Protein AF-A0AB35B7E0-F1 (afdb_monomer_lite)

Foldseek 3Di:
DWDKDADPCPPNDDRIDIDDDDPDPVRVVCVVPPVVVVVCVVVCVVPPPDDDDDDDDDD

Sequence (59 aa):
MLQRARTDGTGDQPMEIQLFTFESQSALDGYMQDERRLALADERDRVVERTAMMRVTLD

Secondary structure (DSSP, 8-state):
-EEEEE---GGG--SEEEEE--SSHHHHHHHHH-HHHHTTHHHHHHH-S----------

Radius of gyration: 13.15 Å; chains: 1; bounding box: 33×20×28 Å

pLDDT: mean 93.17, std 3.18, range [78.44, 97.38]

Structure (mmCIF, N/CA/C/O backbone):
data_AF-A0AB35B7E0-F1
#
_entry.id   AF-A0AB35B7E0-F1
#
loop_
_atom_site.group_PDB
_atom_site.id
_atom_site.type_symbol
_atom_site.label_atom_id
_atom_site.label_alt_id
_atom_site.label_comp_id
_atom_site.label_asym_id
_atom_site.label_entity_id
_atom_site.label_seq_id
_atom_site.pdbx_PDB_ins_code
_atom_site.Cartn_x
_atom_site.Cartn_y
_atom_site.Cartn_z
_atom_site.occupancy
_atom_site.B_iso_or_equiv
_atom_site.auth_seq_id
_atom_site.auth_comp_id
_atom_site.auth_asym_id
_atom_site.auth_atom_id
_atom_site.pdbx_PDB_model_num
ATOM 1 N N . MET A 1 1 ? -9.006 6.925 5.926 1.00 78.44 1 MET A N 1
ATOM 2 C CA . MET A 1 1 ? -8.294 7.955 5.125 1.00 78.44 1 MET A CA 1
ATOM 3 C C . MET A 1 1 ? -7.465 7.249 4.058 1.00 78.44 1 MET A C 1
ATOM 5 O O . MET A 1 1 ? -6.930 6.190 4.369 1.00 78.44 1 MET A O 1
ATOM 9 N N . LEU A 1 2 ? -7.390 7.793 2.836 1.00 86.81 2 LEU A N 1
ATOM 10 C CA . LEU A 1 2 ? -6.507 7.307 1.767 1.00 86.81 2 LEU A CA 1
ATOM 11 C C . LEU A 1 2 ? -5.509 8.408 1.405 1.00 86.81 2 LEU A C 1
ATOM 13 O O . LEU A 1 2 ? -5.919 9.509 1.041 1.00 86.81 2 LEU A O 1
ATOM 17 N N . GLN A 1 3 ? -4.219 8.096 1.477 1.00 93.62 3 GLN A N 1
ATOM 18 C CA . GLN A 1 3 ? -3.156 8.930 0.922 1.00 93.62 3 GLN A CA 1
ATOM 19 C C . GLN A 1 3 ? -2.450 8.176 -0.195 1.00 93.62 3 GLN A C 1
ATOM 21 O O . GLN A 1 3 ? -2.292 6.956 -0.137 1.00 93.62 3 GLN A O 1
ATOM 26 N N . ARG A 1 4 ? -2.023 8.917 -1.215 1.00 95.31 4 ARG A N 1
ATOM 27 C CA . ARG A 1 4 ? -1.333 8.362 -2.374 1.00 95.31 4 ARG A CA 1
ATOM 28 C C . ARG A 1 4 ? -0.064 9.146 -2.656 1.00 95.31 4 ARG A C 1
ATOM 30 O O . ARG A 1 4 ? -0.106 10.372 -2.727 1.00 95.31 4 ARG A O 1
ATOM 37 N N . ALA A 1 5 ? 1.018 8.417 -2.886 1.00 94.94 5 ALA A N 1
ATOM 38 C CA . ALA A 1 5 ? 2.277 8.931 -3.402 1.00 94.94 5 ALA A CA 1
ATOM 39 C C . ALA A 1 5 ? 2.687 8.134 -4.647 1.00 94.94 5 ALA A C 1
ATOM 41 O O . ALA A 1 5 ? 2.257 6.995 -4.835 1.00 94.94 5 ALA A O 1
ATOM 42 N N . ARG A 1 6 ? 3.503 8.739 -5.510 1.00 96.25 6 ARG A N 1
ATOM 43 C CA . ARG A 1 6 ? 4.064 8.092 -6.700 1.00 96.25 6 ARG A CA 1
ATOM 44 C C . ARG A 1 6 ? 5.562 8.314 -6.749 1.00 96.25 6 ARG A C 1
ATOM 46 O O . ARG A 1 6 ? 6.034 9.362 -6.315 1.00 96.25 6 ARG A O 1
ATOM 53 N N . THR A 1 7 ? 6.265 7.334 -7.294 1.00 95.44 7 THR A N 1
ATOM 54 C CA . THR A 1 7 ? 7.695 7.426 -7.599 1.00 95.44 7 THR A CA 1
ATOM 55 C C . THR A 1 7 ? 7.898 7.249 -9.104 1.00 95.44 7 THR A C 1
ATOM 57 O O . THR A 1 7 ? 6.943 6.990 -9.840 1.00 95.44 7 THR A O 1
ATOM 60 N N . ASP A 1 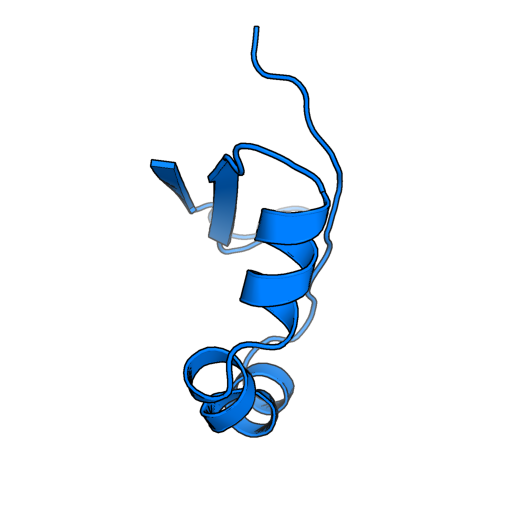8 ? 9.133 7.396 -9.569 1.00 94.75 8 ASP A N 1
ATOM 61 C CA . ASP A 1 8 ? 9.531 7.074 -10.942 1.00 94.75 8 ASP A CA 1
ATOM 62 C C . ASP A 1 8 ? 9.960 5.605 -11.119 1.00 94.75 8 ASP A C 1
ATOM 64 O O . ASP A 1 8 ? 10.289 5.193 -12.229 1.00 94.75 8 ASP A O 1
ATOM 68 N N . GLY A 1 9 ? 9.938 4.806 -10.042 1.00 92.50 9 GLY A N 1
ATOM 69 C CA . GLY A 1 9 ? 10.316 3.388 -10.035 1.00 92.50 9 GLY A CA 1
ATOM 70 C C . GLY A 1 9 ? 11.795 3.105 -10.145 1.00 92.50 9 GLY A C 1
ATOM 71 O O . GLY A 1 9 ? 12.181 1.953 -10.339 1.00 92.50 9 GLY A O 1
ATOM 72 N N . THR A 1 10 ? 12.634 4.130 -10.056 1.00 94.94 10 THR A N 1
ATOM 73 C CA . THR A 1 10 ? 14.076 3.938 -10.113 1.00 94.94 10 THR A CA 1
ATOM 74 C C . THR A 1 10 ? 14.562 3.195 -8.869 1.00 94.94 10 THR A C 1
ATOM 76 O O . THR A 1 10 ? 14.077 3.410 -7.757 1.00 94.94 10 THR A O 1
ATOM 79 N N . GLY A 1 11 ? 15.523 2.284 -9.046 1.00 90.62 11 GLY A N 1
ATOM 80 C CA . GLY A 1 11 ? 16.135 1.555 -7.929 1.00 90.62 11 GLY A CA 1
ATOM 81 C C . GLY A 1 11 ? 15.148 0.709 -7.113 1.00 90.62 11 GLY A C 1
ATOM 82 O O . GLY A 1 11 ? 15.154 0.793 -5.889 1.00 90.62 11 GLY A O 1
ATOM 83 N N . ASP A 1 12 ? 14.294 -0.069 -7.785 1.00 89.12 12 ASP A N 1
ATOM 84 C CA . ASP A 1 12 ? 13.282 -0.968 -7.195 1.00 89.12 12 ASP A CA 1
ATOM 85 C C . ASP A 1 12 ? 12.169 -0.288 -6.381 1.00 89.12 12 ASP A C 1
ATOM 87 O O . ASP A 1 12 ? 11.396 -0.966 -5.687 1.00 89.12 12 ASP A O 1
ATOM 91 N N . GLN A 1 13 ? 12.044 1.036 -6.479 1.00 92.69 13 GLN A N 1
ATOM 92 C CA . GLN A 1 13 ? 10.950 1.765 -5.848 1.00 92.69 13 GLN A CA 1
ATOM 93 C C . GLN A 1 13 ? 9.587 1.373 -6.449 1.00 92.69 13 GLN A C 1
ATOM 95 O O . GLN A 1 13 ? 9.474 1.102 -7.646 1.00 92.69 13 GLN A O 1
ATOM 100 N N . PRO A 1 14 ? 8.511 1.345 -5.645 1.00 94.88 14 PRO A N 1
ATOM 101 C CA . PRO A 1 14 ? 7.169 1.099 -6.159 1.00 94.88 14 PRO A CA 1
ATOM 102 C C . PRO A 1 14 ? 6.658 2.302 -6.960 1.00 94.88 14 PRO A C 1
ATOM 104 O O . PRO A 1 14 ? 6.749 3.437 -6.498 1.00 94.88 14 PRO A O 1
ATOM 107 N N . MET A 1 15 ? 6.025 2.056 -8.110 1.00 95.75 15 MET A N 1
ATOM 108 C CA . MET A 1 15 ? 5.394 3.102 -8.937 1.00 95.75 15 MET A CA 1
ATOM 109 C C . MET A 1 15 ? 4.379 3.951 -8.163 1.00 95.75 15 MET A C 1
ATOM 111 O O . MET A 1 15 ? 4.281 5.165 -8.344 1.00 95.75 15 MET A O 1
ATOM 115 N N . GLU A 1 16 ? 3.613 3.306 -7.287 1.00 95.75 16 GLU A N 1
ATOM 116 C CA . GLU A 1 16 ? 2.585 3.941 -6.477 1.00 95.75 16 GLU A CA 1
ATOM 117 C C . GLU A 1 16 ? 2.611 3.360 -5.061 1.00 95.75 16 GLU A C 1
ATOM 119 O O . GLU A 1 16 ? 2.738 2.151 -4.870 1.00 95.75 16 GLU A O 1
ATOM 124 N N . ILE A 1 17 ? 2.478 4.239 -4.069 1.00 94.94 17 ILE A N 1
ATOM 125 C CA . ILE A 1 17 ? 2.338 3.892 -2.656 1.00 94.94 17 ILE A CA 1
ATOM 126 C C . ILE A 1 17 ? 0.970 4.385 -2.205 1.00 94.94 17 ILE A C 1
ATOM 128 O O . ILE A 1 17 ? 0.620 5.553 -2.397 1.00 94.94 17 ILE A O 1
ATOM 132 N N . GLN A 1 18 ? 0.203 3.493 -1.588 1.00 94.44 18 GLN A N 1
ATOM 133 C CA . GLN A 1 18 ? -1.106 3.799 -1.028 1.00 94.44 18 GLN A CA 1
ATOM 134 C C . GLN A 1 18 ? -1.078 3.541 0.476 1.00 94.44 18 GLN A C 1
ATOM 136 O O . GLN A 1 18 ? -0.755 2.438 0.914 1.00 94.44 18 GLN A O 1
ATOM 141 N N . LEU A 1 19 ? -1.423 4.559 1.261 1.00 94.94 19 LEU A N 1
ATOM 142 C CA . LEU A 1 19 ? -1.561 4.443 2.706 1.00 94.94 19 LEU A CA 1
ATOM 143 C C . LEU A 1 19 ? -3.045 4.441 3.047 1.00 94.94 19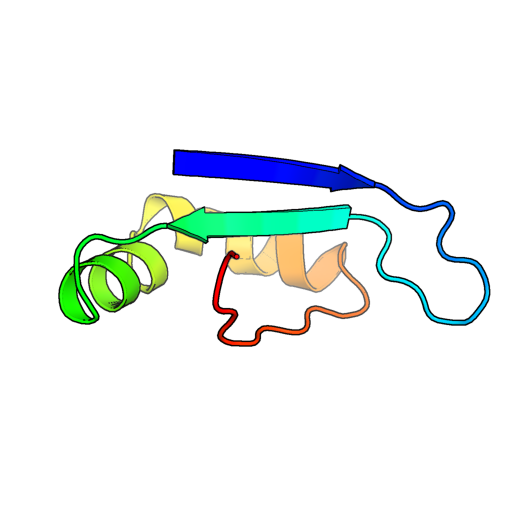 LEU A C 1
ATOM 145 O O . LEU A 1 19 ? -3.768 5.399 2.756 1.00 94.94 19 LEU A O 1
ATOM 149 N N . PHE A 1 20 ? -3.479 3.353 3.672 1.00 93.62 20 PHE A N 1
ATOM 150 C CA . PHE A 1 20 ? -4.840 3.174 4.147 1.00 93.62 20 PHE A CA 1
ATOM 151 C C . PHE A 1 20 ? -4.849 3.162 5.670 1.00 93.62 20 PHE A C 1
ATOM 153 O O . PHE A 1 20 ? -4.169 2.353 6.300 1.00 93.62 20 PHE A O 1
ATOM 160 N N . THR A 1 21 ? -5.665 4.029 6.258 1.00 93.69 21 THR A N 1
ATOM 161 C CA . THR A 1 21 ? -5.959 3.990 7.694 1.00 93.69 21 THR A CA 1
ATOM 162 C C . THR A 1 21 ? -7.286 3.285 7.916 1.00 93.69 21 THR A C 1
ATOM 164 O O . THR A 1 21 ? -8.308 3.729 7.382 1.00 93.69 21 THR A O 1
ATOM 167 N N . PHE A 1 22 ? -7.262 2.239 8.738 1.00 93.50 22 PHE A N 1
ATOM 168 C CA . PHE A 1 22 ? -8.437 1.509 9.203 1.00 93.50 22 PHE A CA 1
ATOM 169 C C . PHE A 1 22 ?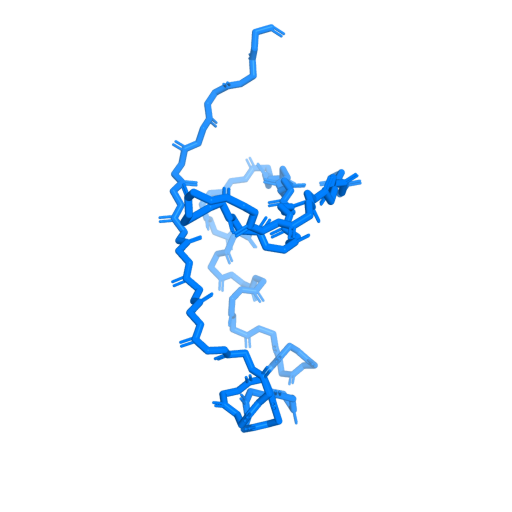 -8.606 1.705 10.707 1.00 93.50 22 PHE A C 1
ATOM 171 O O . PHE A 1 22 ? -7.625 1.767 11.441 1.00 93.50 22 PHE A O 1
ATOM 178 N N . GLU A 1 23 ? -9.854 1.768 11.164 1.00 94.69 23 GLU A N 1
ATOM 179 C CA . GLU A 1 23 ? -10.188 1.937 12.585 1.00 94.69 23 GLU A CA 1
ATOM 180 C C . GLU A 1 23 ? -9.879 0.681 13.416 1.00 94.69 23 GLU A C 1
ATOM 182 O O . GLU A 1 23 ? -9.745 0.748 14.635 1.00 94.69 23 GLU A O 1
ATOM 187 N N . SER A 1 24 ? -9.775 -0.482 12.768 1.00 95.00 24 SER A N 1
ATOM 188 C CA . SER A 1 24 ? -9.463 -1.759 13.410 1.00 95.00 24 SER A CA 1
ATOM 189 C C . SER A 1 24 ? -8.960 -2.791 12.398 1.00 95.00 24 SER A C 1
ATOM 191 O O . SER A 1 24 ? -9.085 -2.611 11.185 1.00 95.00 24 SER A O 1
ATOM 193 N N . GLN A 1 25 ? -8.447 -3.919 12.900 1.00 93.56 25 GLN A N 1
ATOM 194 C CA . GLN A 1 25 ? -8.104 -5.072 12.063 1.00 93.56 25 GLN A CA 1
ATOM 195 C C . GLN A 1 25 ? -9.328 -5.631 11.319 1.00 93.56 25 GLN A C 1
ATOM 197 O O . GLN A 1 25 ? -9.223 -5.933 10.138 1.00 93.56 25 GLN A O 1
ATOM 202 N N . SER A 1 26 ? -10.496 -5.688 11.967 1.00 97.38 26 SER A N 1
ATOM 203 C CA . SER A 1 26 ? -11.735 -6.174 11.340 1.00 97.38 26 SER A CA 1
ATOM 204 C C . SER A 1 26 ? -12.160 -5.303 10.149 1.00 97.38 26 SER A C 1
ATOM 206 O O . SER A 1 26 ? -12.583 -5.815 9.115 1.00 97.38 26 SER A O 1
ATOM 208 N N . ALA A 1 27 ? -11.966 -3.982 10.245 1.00 96.06 27 ALA A N 1
ATOM 209 C CA . ALA A 1 27 ? -12.225 -3.070 9.131 1.00 96.06 27 ALA A CA 1
ATOM 210 C C . ALA A 1 27 ? -11.270 -3.304 7.943 1.00 96.06 27 ALA A C 1
ATOM 212 O O . ALA A 1 27 ? -11.700 -3.236 6.792 1.00 96.06 27 ALA A O 1
ATOM 213 N N . LEU A 1 28 ? -9.996 -3.618 8.211 1.00 94.38 28 LEU A N 1
ATOM 214 C CA . LEU A 1 28 ? -9.046 -4.035 7.174 1.00 94.38 28 LEU A CA 1
ATOM 215 C C . LEU A 1 28 ? -9.475 -5.362 6.535 1.00 94.38 28 LEU A C 1
ATOM 217 O O . LEU A 1 28 ? -9.500 -5.463 5.311 1.00 94.38 28 LEU A O 1
ATOM 221 N N . ASP A 1 29 ? -9.834 -6.361 7.339 1.00 95.88 29 ASP A N 1
ATOM 222 C CA . ASP A 1 29 ? -10.232 -7.680 6.837 1.00 95.88 29 ASP A CA 1
ATOM 223 C C . ASP A 1 29 ? -11.485 -7.579 5.952 1.00 95.88 29 ASP A C 1
ATOM 225 O O . ASP A 1 29 ? -11.512 -8.131 4.852 1.00 95.88 29 ASP A O 1
ATOM 229 N N . GLY A 1 30 ? -12.478 -6.791 6.380 1.00 96.62 30 GLY A N 1
ATOM 230 C CA . GLY A 1 30 ? -13.671 -6.495 5.589 1.00 96.62 30 GLY A CA 1
ATOM 231 C C . GLY A 1 30 ? -13.346 -5.783 4.274 1.00 96.62 30 GLY A C 1
ATOM 232 O O . GLY A 1 30 ? -13.850 -6.171 3.225 1.00 96.62 30 GLY A O 1
ATOM 233 N N . TYR A 1 31 ? -12.444 -4.797 4.293 1.00 93.19 31 TYR A N 1
ATOM 234 C CA . TYR A 1 31 ? -11.986 -4.136 3.068 1.00 93.19 31 TYR A CA 1
ATOM 235 C C . TYR A 1 31 ? -11.265 -5.095 2.111 1.00 93.19 31 TYR A C 1
ATOM 237 O O . TYR A 1 31 ? -11.463 -5.023 0.898 1.00 93.19 31 TYR A O 1
ATOM 245 N N . MET A 1 32 ? -10.442 -6.008 2.633 1.00 93.06 32 MET A N 1
ATOM 246 C CA . MET A 1 32 ? -9.718 -6.984 1.814 1.00 93.06 32 MET A CA 1
ATOM 247 C C . MET A 1 32 ? -10.652 -7.999 1.142 1.00 93.06 32 MET A C 1
ATOM 249 O O . MET A 1 32 ? -10.305 -8.491 0.066 1.00 93.06 32 MET A O 1
ATOM 253 N N . GLN A 1 33 ? -11.817 -8.268 1.742 1.00 96.00 33 GLN A N 1
ATOM 254 C CA . GLN A 1 33 ? -12.842 -9.185 1.230 1.00 96.00 33 GLN A CA 1
ATOM 255 C C . GLN A 1 33 ? -13.994 -8.500 0.470 1.00 96.00 33 GLN A C 1
ATOM 257 O O . GLN A 1 33 ? -14.867 -9.199 -0.036 1.00 96.00 33 GLN A O 1
ATOM 262 N N . ASP A 1 34 ? -14.018 -7.166 0.357 1.00 95.62 34 ASP A N 1
ATOM 263 C CA . ASP A 1 34 ? -15.083 -6.440 -0.354 1.00 95.62 34 ASP A CA 1
ATOM 264 C C . ASP A 1 34 ? -15.169 -6.897 -1.824 1.00 95.62 34 ASP A C 1
ATOM 266 O O . ASP A 1 34 ? -14.191 -6.818 -2.574 1.00 95.62 34 ASP A O 1
ATOM 270 N N . GLU A 1 35 ? -16.351 -7.348 -2.259 1.00 95.75 35 GLU A N 1
ATOM 271 C CA . GLU A 1 35 ? -16.585 -7.858 -3.617 1.00 95.75 35 GLU A CA 1
ATOM 272 C C . GLU A 1 35 ? -16.200 -6.846 -4.701 1.00 95.75 35 GLU A C 1
ATOM 274 O O . GLU A 1 35 ? -15.668 -7.221 -5.744 1.00 95.75 35 GLU A O 1
ATOM 279 N N . ARG A 1 36 ? -16.385 -5.545 -4.447 1.00 93.38 36 ARG A N 1
ATOM 280 C CA . ARG A 1 36 ? -16.004 -4.486 -5.393 1.00 93.38 36 ARG A CA 1
ATOM 281 C C . ARG A 1 36 ? -14.492 -4.402 -5.563 1.00 93.38 36 ARG A C 1
ATOM 283 O O . ARG A 1 36 ? -14.018 -4.054 -6.640 1.00 93.38 36 ARG A O 1
ATOM 290 N N . ARG A 1 37 ? -13.731 -4.717 -4.511 1.00 91.50 37 ARG A N 1
ATOM 291 C CA . ARG A 1 37 ? -12.266 -4.797 -4.558 1.00 91.50 37 ARG A CA 1
ATOM 292 C C . ARG A 1 37 ? -11.813 -6.061 -5.287 1.00 91.50 37 ARG A C 1
ATOM 294 O O . ARG A 1 37 ? -10.840 -6.017 -6.036 1.00 91.50 37 ARG A O 1
ATOM 301 N N . LEU A 1 38 ? -12.503 -7.176 -5.064 1.00 94.88 38 LEU A N 1
ATOM 302 C CA . LEU A 1 38 ? -12.188 -8.462 -5.687 1.00 94.88 38 LEU A CA 1
ATOM 303 C C . LEU A 1 38 ? -12.565 -8.511 -7.174 1.00 94.88 38 LEU A C 1
ATOM 305 O O . LEU A 1 38 ? -11.884 -9.189 -7.936 1.00 94.88 38 LEU A O 1
ATOM 309 N N . ALA A 1 39 ? -13.565 -7.737 -7.606 1.00 96.19 39 ALA A N 1
ATOM 310 C CA . ALA A 1 39 ? -14.033 -7.692 -8.993 1.00 96.19 39 ALA A CA 1
ATOM 311 C C . ALA A 1 39 ? -12.941 -7.346 -10.026 1.00 96.19 39 ALA A C 1
ATOM 313 O O . ALA A 1 39 ? -13.083 -7.686 -11.196 1.00 96.19 39 ALA A O 1
ATOM 314 N N . LEU A 1 40 ? -11.858 -6.678 -9.608 1.00 91.12 40 LEU A N 1
ATOM 315 C CA . LEU A 1 40 ? -10.724 -6.308 -10.465 1.00 91.12 40 LEU A CA 1
ATOM 316 C C . LEU A 1 40 ? -9.418 -7.021 -10.075 1.00 91.12 40 LEU A C 1
ATOM 318 O O . LEU A 1 40 ? -8.343 -6.579 -10.480 1.00 91.12 40 LEU A O 1
ATOM 322 N N . ALA A 1 41 ? -9.482 -8.094 -9.278 1.00 91.50 41 ALA A N 1
ATOM 323 C CA . ALA A 1 41 ? -8.291 -8.822 -8.842 1.00 91.50 41 ALA A CA 1
ATOM 324 C C . ALA A 1 41 ? -7.496 -9.383 -10.033 1.00 91.50 41 ALA A C 1
ATOM 326 O O . ALA A 1 41 ? -6.291 -9.156 -10.101 1.00 91.50 41 ALA A O 1
ATOM 327 N N . ASP A 1 42 ? -8.178 -9.997 -11.002 1.00 93.31 42 ASP A N 1
ATOM 328 C CA . ASP A 1 42 ? -7.535 -10.571 -12.192 1.00 93.31 42 ASP A CA 1
ATOM 329 C C . ASP A 1 42 ? -6.854 -9.498 -13.051 1.00 93.31 42 ASP A C 1
ATOM 331 O O . ASP A 1 42 ? -5.737 -9.681 -13.531 1.00 93.31 42 ASP A O 1
ATOM 335 N N . GLU A 1 43 ? -7.501 -8.341 -13.214 1.00 94.94 43 GLU A N 1
ATOM 336 C CA . GLU A 1 43 ? -6.918 -7.223 -13.956 1.00 94.94 43 GLU A CA 1
ATOM 337 C C . GLU A 1 43 ? -5.700 -6.654 -13.228 1.00 94.94 43 GLU A C 1
ATOM 339 O O . GLU A 1 43 ? -4.669 -6.416 -13.854 1.00 94.94 43 GLU A O 1
ATOM 344 N N . ARG A 1 44 ? -5.785 -6.483 -11.902 1.00 92.25 44 ARG A N 1
ATOM 345 C CA . ARG A 1 44 ? -4.645 -6.064 -11.079 1.00 92.25 44 ARG A CA 1
ATOM 346 C C . ARG A 1 44 ? -3.476 -7.027 -11.259 1.00 92.25 44 ARG A C 1
ATOM 348 O O . ARG A 1 44 ? -2.368 -6.563 -11.497 1.00 92.25 44 ARG A O 1
ATOM 355 N N . ASP A 1 45 ? -3.715 -8.330 -11.174 1.00 92.31 45 ASP A N 1
ATOM 356 C CA . ASP A 1 45 ? -2.658 -9.340 -11.270 1.00 92.31 45 ASP A CA 1
ATOM 357 C C . ASP A 1 45 ? -2.051 -9.406 -12.683 1.00 92.31 45 ASP A C 1
ATOM 359 O O . ASP A 1 45 ? -0.884 -9.758 -12.842 1.00 92.31 45 ASP A O 1
ATOM 363 N N . ARG A 1 46 ? -2.804 -8.990 -13.711 1.00 95.19 46 ARG A N 1
ATOM 364 C CA . ARG A 1 46 ? -2.314 -8.854 -15.089 1.00 95.19 46 ARG A CA 1
ATOM 365 C C . ARG A 1 46 ? -1.430 -7.622 -15.305 1.00 95.19 46 ARG A C 1
ATOM 367 O O . ARG A 1 46 ? -0.494 -7.696 -16.098 1.00 95.19 46 ARG A O 1
ATOM 374 N N . VAL A 1 47 ? -1.750 -6.485 -14.680 1.00 95.31 47 VAL A N 1
ATOM 375 C CA . VAL A 1 4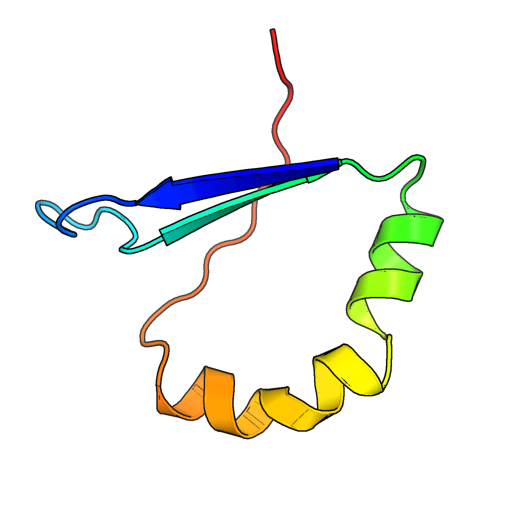7 ? -1.102 -5.185 -14.976 1.00 95.31 47 VAL A CA 1
ATOM 376 C C . VAL A 1 47 ? -0.115 -4.711 -13.910 1.00 95.31 47 VAL A C 1
ATOM 378 O O . VAL A 1 47 ? 0.670 -3.801 -14.173 1.00 95.31 47 VAL A O 1
ATOM 381 N N . VAL A 1 48 ? -0.139 -5.299 -12.712 1.00 92.25 48 VAL A N 1
ATOM 382 C CA . VAL A 1 48 ? 0.759 -4.954 -11.605 1.00 92.25 48 VAL A CA 1
ATOM 383 C C . VAL A 1 48 ? 1.811 -6.042 -11.445 1.00 92.25 48 VAL A C 1
ATOM 385 O O . VAL A 1 48 ? 1.525 -7.127 -10.954 1.00 92.25 48 VAL A O 1
ATOM 388 N N . GLU A 1 49 ? 3.055 -5.720 -11.793 1.00 92.50 49 GLU A N 1
ATOM 389 C CA . GLU A 1 49 ? 4.181 -6.659 -11.701 1.00 92.50 49 GLU A CA 1
ATOM 390 C C . GLU A 1 49 ? 4.460 -7.123 -10.260 1.00 92.50 49 GLU A C 1
ATOM 392 O O . GLU A 1 49 ? 4.741 -8.295 -10.017 1.00 92.50 49 GLU A O 1
ATOM 397 N N . ARG A 1 50 ? 4.380 -6.212 -9.279 1.00 91.62 50 ARG A N 1
ATOM 398 C CA . ARG A 1 50 ? 4.665 -6.513 -7.870 1.00 91.62 50 ARG A CA 1
ATOM 399 C C . ARG A 1 50 ? 3.832 -5.647 -6.932 1.00 91.62 50 ARG A C 1
ATOM 401 O O . ARG A 1 50 ? 3.843 -4.424 -7.03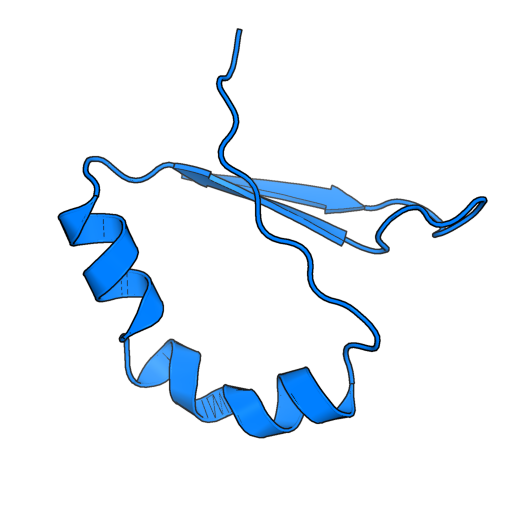6 1.00 91.62 50 ARG A O 1
ATOM 408 N N . THR A 1 51 ? 3.185 -6.280 -5.953 1.00 93.00 51 THR A N 1
ATOM 409 C CA . THR A 1 51 ? 2.532 -5.602 -4.821 1.00 93.00 51 THR A CA 1
ATOM 410 C C . THR A 1 51 ? 3.196 -6.026 -3.515 1.00 93.00 51 THR A C 1
ATOM 412 O O . THR A 1 51 ? 3.314 -7.218 -3.244 1.00 93.00 51 THR A O 1
ATOM 415 N N . ALA A 1 52 ? 3.595 -5.061 -2.687 1.00 92.81 52 ALA A N 1
ATOM 416 C CA . ALA A 1 52 ? 4.079 -5.304 -1.331 1.00 92.81 52 ALA A CA 1
ATOM 417 C C . ALA A 1 52 ? 3.155 -4.611 -0.324 1.00 92.81 52 ALA A C 1
ATOM 419 O O . ALA A 1 52 ? 2.810 -3.444 -0.495 1.00 92.81 52 ALA A O 1
ATOM 420 N N . MET A 1 53 ? 2.761 -5.329 0.726 1.00 92.00 53 MET A N 1
ATOM 421 C CA . MET A 1 53 ? 1.946 -4.796 1.817 1.00 92.00 53 MET A CA 1
ATOM 422 C C . MET A 1 53 ? 2.745 -4.843 3.113 1.00 92.00 53 MET A C 1
ATOM 424 O O . MET A 1 53 ? 3.361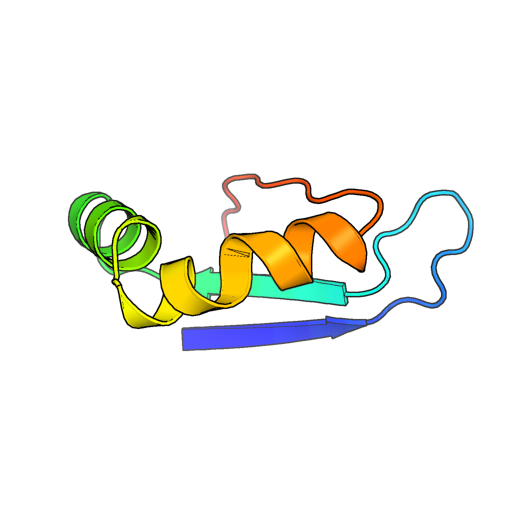 -5.858 3.431 1.00 92.00 53 MET A O 1
ATOM 428 N N . MET A 1 54 ? 2.707 -3.756 3.875 1.00 93.12 54 MET A N 1
ATOM 429 C CA . MET A 1 54 ? 3.352 -3.661 5.181 1.00 93.12 54 MET A CA 1
ATOM 430 C C . MET A 1 54 ? 2.499 -2.816 6.123 1.00 93.12 54 MET A C 1
ATOM 432 O O . MET A 1 54 ? 1.765 -1.930 5.684 1.00 93.12 54 MET A O 1
ATOM 436 N N . ARG A 1 55 ? 2.589 -3.096 7.423 1.00 92.94 55 ARG A N 1
ATOM 437 C CA . ARG A 1 55 ? 1.984 -2.246 8.452 1.00 92.94 55 ARG A CA 1
ATOM 438 C C . ARG A 1 55 ? 2.948 -1.113 8.766 1.00 92.94 55 ARG A C 1
ATOM 440 O O . ARG A 1 55 ? 4.132 -1.368 8.962 1.00 92.94 55 ARG A O 1
ATOM 447 N N . VAL A 1 56 ? 2.431 0.108 8.824 1.00 90.94 56 VAL A N 1
ATOM 448 C CA . VAL A 1 56 ? 3.215 1.309 9.123 1.00 90.94 56 VAL A CA 1
ATOM 449 C C . VAL A 1 56 ? 2.562 2.089 10.255 1.00 90.94 56 VAL A C 1
ATOM 451 O O . VAL A 1 56 ? 1.337 2.083 10.388 1.00 90.94 56 VAL A O 1
ATOM 454 N N . THR A 1 57 ? 3.390 2.756 11.049 1.00 89.94 57 THR A N 1
ATOM 455 C CA . THR A 1 57 ? 2.966 3.763 12.024 1.00 89.94 57 THR A CA 1
ATOM 456 C C . THR A 1 57 ? 3.270 5.130 11.426 1.00 89.94 57 THR A C 1
ATOM 458 O O . THR A 1 57 ? 4.312 5.298 10.796 1.00 89.94 57 THR A O 1
ATOM 461 N N . LEU A 1 58 ? 2.343 6.073 11.570 1.00 85.56 58 LEU A N 1
ATOM 462 C CA . LEU A 1 58 ? 2.561 7.465 11.186 1.00 85.56 58 LEU A CA 1
ATOM 463 C C . LEU A 1 58 ? 3.041 8.229 12.422 1.00 85.56 58 LEU A C 1
ATOM 465 O O . LEU A 1 58 ? 2.451 8.050 13.490 1.00 85.56 58 LEU A O 1
ATOM 469 N N . ASP A 1 59 ? 4.091 9.029 12.255 1.00 84.38 59 ASP A N 1
ATOM 470 C CA . ASP A 1 59 ? 4.610 9.942 13.282 1.00 84.38 59 ASP A CA 1
ATOM 471 C C . ASP A 1 59 ? 3.792 11.242 13.363 1.00 84.38 59 ASP A C 1
ATOM 473 O O . ASP A 1 59 ? 3.271 11.692 12.311 1.00 84.38 59 ASP A O 1
#